Protein AF-A0A8I0BWH6-F1 (afdb_monomer_lite)

pLDDT: mean 78.87, std 14.29, range [52.19, 97.94]

Foldseek 3Di:
DDPVVVVVVVVVVCVVCVPVPPPDPQPPDPDVVVVVVVVVVVVCVVVVVVCVVVVVVVVVVVVVVVVVVVVVVVPPPPD

Radius of gyration: 28.03 Å; chains: 1; bounding box: 48×32×82 Å

Seque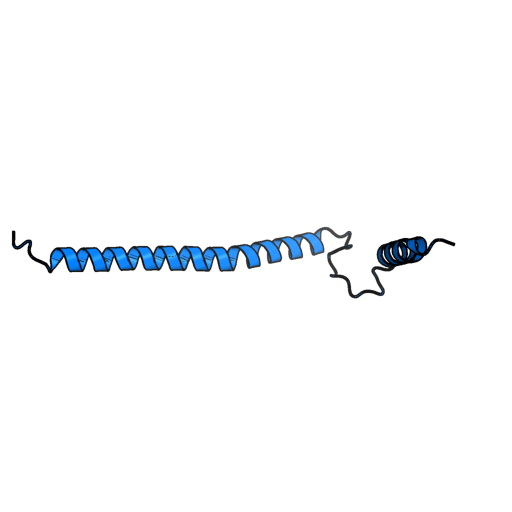nce (79 aa):
MNRAWIPVLVLAVLAVFPDVVHACPVCFDARDEN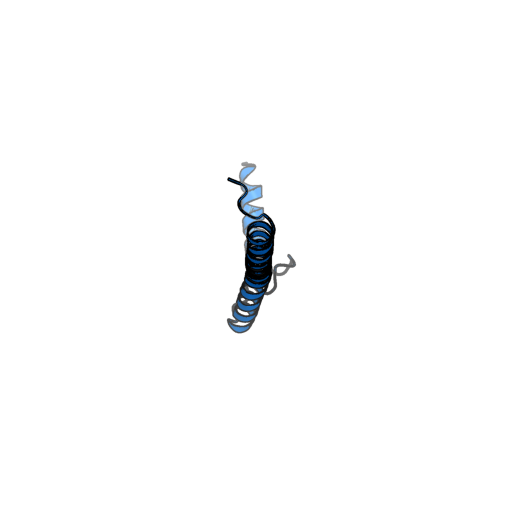RQAFLATTAFLSLLPLGMVAGAGLWLRNRTKEIDAEIDSETPSDR

Structure (mmCIF, N/CA/C/O backbone):
data_AF-A0A8I0BWH6-F1
#
_entry.id   AF-A0A8I0BWH6-F1
#
loop_
_atom_site.group_PDB
_atom_site.id
_atom_site.type_symbol
_atom_site.label_atom_id
_atom_site.label_alt_id
_atom_site.label_comp_id
_atom_site.label_asym_id
_atom_site.label_entity_id
_atom_site.label_seq_id
_atom_site.pdbx_PDB_ins_code
_atom_site.Cartn_x
_atom_site.Cartn_y
_atom_site.Cartn_z
_atom_site.occupancy
_atom_site.B_iso_or_equiv
_atom_site.auth_seq_id
_atom_site.auth_comp_id
_atom_site.auth_asym_id
_atom_site.auth_atom_id
_atom_site.pdbx_PDB_model_num
ATOM 1 N N . MET A 1 1 ? -9.956 19.598 -39.620 1.00 52.19 1 MET A N 1
ATOM 2 C CA . MET A 1 1 ? -8.647 19.430 -38.952 1.00 52.19 1 MET A CA 1
ATOM 3 C C . MET A 1 1 ? -8.931 19.196 -37.482 1.00 52.19 1 MET A C 1
ATOM 5 O O . MET A 1 1 ? -9.313 20.112 -36.764 1.00 52.19 1 MET A O 1
ATOM 9 N N . ASN A 1 2 ? -8.971 17.925 -37.099 1.00 61.62 2 ASN A N 1
ATOM 10 C CA . ASN A 1 2 ? -9.817 17.471 -36.003 1.00 61.62 2 ASN A CA 1
ATOM 11 C C . ASN A 1 2 ? -9.009 17.536 -34.703 1.00 61.62 2 ASN A C 1
ATOM 13 O O . ASN A 1 2 ? -8.022 16.823 -34.547 1.00 61.62 2 ASN A O 1
ATOM 17 N N . ARG A 1 3 ? -9.441 18.385 -33.761 1.00 68.75 3 ARG A N 1
ATOM 18 C CA . ARG A 1 3 ? -8.805 18.623 -32.445 1.00 68.75 3 ARG A CA 1
ATOM 19 C C . ARG A 1 3 ? -8.586 17.334 -31.624 1.00 68.75 3 ARG A C 1
ATOM 21 O O . ARG A 1 3 ? -7.766 17.326 -30.715 1.00 68.75 3 ARG A O 1
ATOM 28 N N . ALA A 1 4 ? -9.275 16.248 -31.985 1.00 71.12 4 ALA A N 1
ATOM 29 C CA . ALA A 1 4 ? -9.145 14.908 -31.416 1.00 71.12 4 ALA A CA 1
ATOM 30 C C . ALA A 1 4 ? -7.809 14.201 -31.723 1.00 71.12 4 ALA A C 1
ATOM 32 O O . ALA A 1 4 ? -7.501 13.200 -31.087 1.00 71.12 4 ALA A O 1
ATOM 33 N N . TRP A 1 5 ? -6.992 14.700 -32.655 1.00 82.50 5 TRP A N 1
ATOM 34 C CA . TRP A 1 5 ? -5.676 14.103 -32.930 1.00 82.50 5 TRP A CA 1
ATOM 35 C C . TRP A 1 5 ? -4.623 14.477 -31.884 1.00 82.50 5 TRP A C 1
ATOM 37 O O . TRP A 1 5 ? -3.672 13.732 -31.683 1.00 82.50 5 TRP A O 1
ATOM 47 N N . ILE A 1 6 ? -4.818 15.595 -31.178 1.00 81.06 6 ILE A N 1
ATOM 48 C CA . ILE A 1 6 ? -3.922 16.051 -30.110 1.00 81.06 6 ILE A CA 1
ATOM 49 C C . ILE A 1 6 ? -3.851 15.029 -28.961 1.00 81.06 6 ILE A C 1
ATOM 51 O O . ILE A 1 6 ? -2.742 14.612 -28.639 1.00 81.06 6 ILE A O 1
ATOM 55 N N . PRO A 1 7 ? -4.969 14.562 -28.361 1.00 80.00 7 PRO A N 1
ATOM 56 C CA . PRO A 1 7 ? -4.892 13.573 -27.286 1.00 80.00 7 PRO A CA 1
ATOM 57 C C . PRO A 1 7 ? -4.322 12.234 -27.764 1.00 80.00 7 PRO A C 1
ATOM 59 O O . PRO A 1 7 ? -3.563 11.617 -27.029 1.00 80.00 7 PRO A O 1
ATOM 62 N N . VAL A 1 8 ? -4.619 11.812 -28.999 1.00 83.31 8 VAL A N 1
ATOM 63 C CA . VAL A 1 8 ? -4.066 10.575 -29.582 1.00 83.31 8 VAL A CA 1
ATOM 64 C C . VAL A 1 8 ? -2.546 10.664 -29.719 1.00 83.31 8 VAL A C 1
ATOM 66 O O . VAL A 1 8 ? -1.838 9.728 -29.360 1.00 83.31 8 VAL A O 1
ATOM 69 N N . LEU A 1 9 ? -2.038 11.805 -30.186 1.00 82.94 9 LEU A N 1
ATOM 70 C CA . LEU A 1 9 ? -0.606 12.040 -30.343 1.00 82.94 9 LEU A CA 1
ATOM 71 C C . LEU A 1 9 ? 0.097 12.111 -28.981 1.00 82.94 9 LEU A C 1
ATOM 73 O O . LEU A 1 9 ? 1.152 11.510 -28.812 1.00 82.94 9 LEU A O 1
ATOM 77 N N . VAL A 1 10 ? -0.514 12.756 -27.983 1.00 80.00 10 VAL A N 1
ATOM 78 C CA . VAL A 1 10 ? 0.006 12.788 -26.604 1.00 80.00 10 VAL A CA 1
ATOM 79 C C . VAL A 1 10 ? 0.088 11.380 -26.004 1.00 80.00 10 VAL A C 1
ATOM 81 O O . VAL A 1 10 ? 1.105 11.027 -25.413 1.00 80.00 10 VAL A O 1
ATOM 84 N N . LEU A 1 11 ? -0.946 10.556 -26.193 1.00 76.94 11 LEU A N 1
ATOM 85 C CA . LEU A 1 11 ? -0.984 9.183 -25.682 1.00 76.94 11 LEU A CA 1
ATOM 86 C C . LEU A 1 11 ? 0.055 8.287 -26.376 1.00 76.94 11 LEU A C 1
ATOM 88 O O . LEU A 1 11 ? 0.711 7.483 -25.719 1.00 76.94 11 LEU A O 1
ATOM 92 N N . ALA A 1 12 ? 0.253 8.473 -27.684 1.00 79.00 12 ALA A N 1
ATOM 93 C CA . ALA A 1 12 ? 1.285 7.776 -28.447 1.00 79.00 12 ALA A CA 1
ATOM 94 C C . ALA A 1 12 ? 2.705 8.179 -28.011 1.00 79.00 12 ALA A C 1
ATOM 96 O O . ALA A 1 12 ? 3.565 7.317 -27.863 1.00 79.00 12 ALA A O 1
ATOM 97 N N . VAL A 1 13 ? 2.952 9.466 -27.751 1.00 76.06 13 VAL A N 1
ATOM 98 C CA . VAL A 1 13 ? 4.257 9.952 -27.269 1.00 76.06 13 VAL A CA 1
ATOM 99 C C . VAL A 1 13 ? 4.565 9.421 -25.867 1.00 76.06 13 VAL A C 1
ATOM 101 O O . VAL A 1 13 ? 5.676 8.951 -25.632 1.00 76.06 13 VAL A O 1
ATOM 104 N N . LEU A 1 14 ? 3.581 9.416 -24.961 1.00 69.38 14 LEU A N 1
ATOM 105 C CA . LEU A 1 14 ? 3.725 8.842 -23.616 1.00 69.38 14 LEU A CA 1
ATOM 106 C C . LEU A 1 14 ? 4.020 7.336 -23.638 1.00 69.38 14 LEU A C 1
ATOM 108 O O . LEU A 1 14 ? 4.755 6.850 -22.785 1.00 69.38 14 LEU A O 1
ATOM 112 N N . ALA A 1 15 ? 3.479 6.602 -24.613 1.00 67.62 15 ALA A N 1
ATOM 113 C CA . ALA A 1 15 ? 3.746 5.173 -24.767 1.00 67.62 15 ALA A CA 1
ATOM 114 C C . ALA A 1 15 ? 5.157 4.869 -25.307 1.00 67.62 15 ALA A C 1
ATOM 116 O O . ALA A 1 15 ? 5.684 3.790 -25.051 1.00 67.62 15 ALA A O 1
ATOM 117 N N . VAL A 1 16 ? 5.768 5.797 -26.054 1.00 68.81 16 VAL A N 1
ATOM 118 C CA . VAL A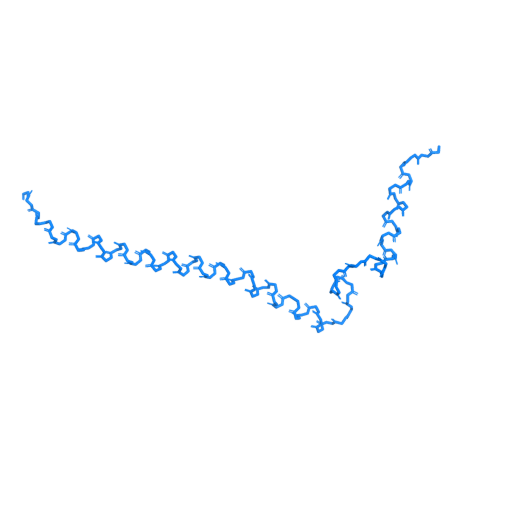 1 16 ? 7.069 5.595 -26.721 1.00 68.81 16 VAL A CA 1
ATOM 119 C C . VAL A 1 16 ? 8.245 6.153 -25.908 1.00 68.81 16 VAL A C 1
ATOM 121 O O . VAL A 1 16 ? 9.357 5.652 -26.044 1.00 68.81 16 VAL A O 1
ATOM 124 N N . PHE A 1 17 ? 8.020 7.138 -25.030 1.00 62.03 17 PHE A N 1
ATOM 125 C CA . PHE A 1 17 ? 9.068 7.773 -24.215 1.00 62.03 17 PHE A CA 1
ATOM 126 C C . PHE A 1 17 ? 8.854 7.594 -22.697 1.00 62.03 17 PHE A C 1
ATOM 128 O O . PHE A 1 17 ? 8.682 8.583 -21.980 1.00 62.03 17 PHE A O 1
ATOM 135 N N . PRO A 1 18 ? 8.9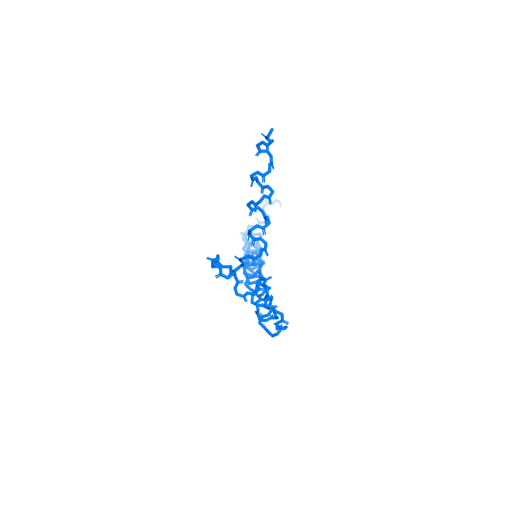07 6.356 -22.165 1.00 61.16 18 PRO A N 1
ATOM 136 C CA . PRO A 1 18 ? 8.868 6.119 -20.722 1.00 61.16 18 PRO A CA 1
ATOM 137 C C . PRO A 1 18 ? 10.161 6.541 -20.005 1.00 61.16 18 PRO A C 1
ATOM 139 O O . PRO A 1 18 ? 10.162 6.595 -18.786 1.00 61.16 18 PRO A O 1
ATOM 142 N N . ASP A 1 19 ? 11.243 6.833 -20.738 1.00 57.69 19 ASP A N 1
ATOM 143 C CA . ASP A 1 19 ? 12.556 7.213 -20.187 1.00 57.69 19 ASP A CA 1
ATOM 144 C C . ASP A 1 19 ? 12.602 8.678 -19.700 1.00 57.69 19 ASP A C 1
ATOM 146 O O . ASP A 1 19 ? 13.296 9.018 -18.747 1.00 57.69 19 ASP A O 1
ATOM 150 N N . VAL A 1 20 ? 11.809 9.558 -20.326 1.00 57.03 20 VAL A N 1
ATOM 151 C CA . VAL A 1 20 ? 11.775 11.008 -20.030 1.00 57.03 20 VAL A CA 1
ATOM 152 C C . VAL A 1 20 ? 10.800 11.332 -18.894 1.00 57.03 20 VAL A C 1
ATOM 154 O O . VAL A 1 20 ? 10.884 12.371 -18.240 1.00 57.03 20 VAL A O 1
ATOM 157 N N . VAL A 1 21 ? 9.855 10.431 -18.648 1.00 59.75 21 VAL A N 1
ATOM 158 C CA . VAL A 1 21 ? 8.956 10.481 -17.501 1.00 59.75 21 VAL A CA 1
ATOM 159 C C . VAL A 1 21 ? 9.628 9.630 -16.433 1.00 59.75 21 VAL A C 1
ATOM 161 O O . VAL A 1 21 ? 9.984 8.502 -16.730 1.00 59.75 21 VAL A O 1
ATOM 164 N N . HIS A 1 22 ? 9.821 10.123 -15.208 1.00 56.38 22 HIS A N 1
ATOM 165 C CA . HIS A 1 22 ? 10.293 9.315 -14.072 1.00 56.38 22 HIS A CA 1
ATOM 166 C C . HIS A 1 22 ? 9.265 8.222 -13.712 1.00 56.38 22 HIS A C 1
ATOM 168 O O . HIS A 1 22 ? 8.617 8.260 -12.666 1.00 56.38 22 HIS A O 1
ATOM 174 N N . ALA A 1 23 ? 9.041 7.281 -14.623 1.00 65.81 23 ALA A N 1
ATOM 175 C CA . ALA A 1 23 ? 8.160 6.157 -14.447 1.00 65.81 23 ALA A CA 1
ATOM 176 C C . ALA A 1 23 ? 8.769 5.230 -13.399 1.00 65.81 23 ALA A C 1
ATOM 178 O O . ALA A 1 23 ? 9.985 5.174 -13.200 1.00 65.81 23 ALA A O 1
ATOM 179 N N . CYS A 1 24 ? 7.897 4.513 -12.696 1.00 66.88 24 CYS A N 1
ATOM 180 C CA . CYS A 1 24 ? 8.328 3.569 -11.682 1.00 66.88 24 CYS A CA 1
ATOM 181 C C . CYS A 1 24 ? 9.302 2.562 -12.327 1.00 66.88 24 CYS A C 1
ATOM 183 O O . CYS A 1 24 ? 8.949 1.979 -13.359 1.00 66.88 24 CYS A O 1
ATOM 185 N N . PRO A 1 25 ? 10.493 2.334 -11.740 1.00 65.38 25 PRO A N 1
ATOM 186 C CA . PRO A 1 25 ? 11.574 1.543 -12.341 1.00 65.38 25 PRO A CA 1
ATOM 187 C C . PRO A 1 25 ? 11.203 0.078 -12.608 1.00 65.38 25 PRO A C 1
ATOM 189 O O . PRO A 1 25 ? 11.985 -0.647 -13.197 1.00 65.38 25 PRO A O 1
ATOM 192 N N . VAL A 1 26 ? 10.015 -0.359 -12.186 1.00 66.94 26 VAL A N 1
ATOM 193 C CA . VAL A 1 26 ? 9.466 -1.711 -12.359 1.00 66.94 26 VAL A CA 1
ATOM 194 C C . VAL A 1 26 ? 8.274 -1.786 -13.320 1.00 66.94 26 VAL A C 1
ATOM 196 O O . VAL A 1 26 ? 7.810 -2.882 -13.620 1.00 66.94 26 VAL A O 1
ATOM 199 N N . CYS A 1 27 ? 7.757 -0.662 -13.832 1.00 69.81 27 CYS A N 1
ATOM 200 C CA . CYS A 1 27 ? 6.588 -0.663 -14.726 1.00 69.81 27 CYS A CA 1
ATOM 201 C C . CYS A 1 27 ? 6.884 -1.188 -16.142 1.00 69.81 27 CYS A C 1
ATOM 203 O O . CYS A 1 27 ? 5.971 -1.696 -16.788 1.00 69.81 27 CYS A O 1
ATOM 205 N N . PHE A 1 28 ? 8.132 -1.093 -16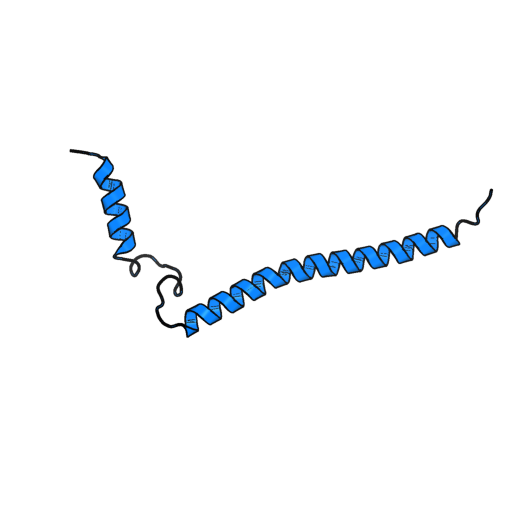.606 1.00 59.72 28 PHE A N 1
ATOM 206 C CA . PHE A 1 28 ? 8.583 -1.570 -17.925 1.00 59.72 28 PHE A CA 1
ATOM 207 C C . PHE A 1 28 ? 9.856 -2.428 -17.848 1.00 59.72 28 PHE A C 1
ATOM 209 O O . PHE A 1 28 ? 10.488 -2.705 -18.866 1.00 59.72 28 PHE A O 1
ATOM 216 N N . ASP A 1 29 ? 10.243 -2.849 -16.645 1.00 65.00 29 ASP A N 1
ATOM 217 C CA . ASP A 1 29 ? 11.431 -3.669 -16.444 1.00 65.00 29 ASP A CA 1
ATOM 218 C C . ASP A 1 29 ? 11.147 -5.116 -16.885 1.00 65.00 29 ASP A C 1
ATOM 220 O O . ASP A 1 29 ? 10.261 -5.789 -16.353 1.00 65.00 29 ASP A O 1
ATOM 224 N N . ALA A 1 30 ? 11.869 -5.564 -17.916 1.00 59.59 30 ALA A N 1
ATOM 225 C CA . ALA A 1 30 ? 11.769 -6.911 -18.476 1.00 59.59 30 ALA A CA 1
ATOM 226 C C . ALA A 1 30 ? 12.558 -7.963 -17.668 1.00 59.59 30 ALA A C 1
ATOM 228 O O . ALA A 1 30 ? 12.543 -9.138 -18.032 1.00 59.59 30 ALA A O 1
ATOM 229 N N . ARG A 1 31 ? 13.268 -7.568 -16.597 1.00 62.41 31 ARG A N 1
ATOM 230 C CA . ARG A 1 31 ? 13.983 -8.477 -15.695 1.00 62.41 31 ARG A CA 1
ATOM 231 C C . ARG A 1 31 ? 13.044 -8.897 -14.565 1.00 62.41 31 ARG A C 1
ATOM 233 O O . ARG A 1 31 ? 12.659 -8.119 -13.695 1.00 62.41 31 ARG A O 1
ATOM 240 N N . ASP A 1 32 ? 12.715 -10.185 -14.550 1.00 61.44 32 ASP A N 1
ATOM 241 C CA . ASP A 1 32 ? 11.809 -10.781 -13.563 1.00 61.44 32 ASP A CA 1
ATOM 242 C C . ASP A 1 32 ? 12.215 -10.521 -12.100 1.00 61.44 32 ASP A C 1
ATOM 244 O O . ASP A 1 32 ? 11.346 -10.390 -11.239 1.00 61.44 32 ASP A O 1
ATOM 248 N N . GLU A 1 33 ? 13.512 -10.390 -11.803 1.00 67.69 33 GLU A N 1
ATOM 249 C CA . GLU A 1 33 ? 14.026 -10.167 -10.441 1.00 67.69 33 GLU A CA 1
ATOM 250 C C . GLU A 1 33 ? 13.536 -8.850 -9.806 1.00 67.69 33 GLU A C 1
ATOM 252 O O . GLU A 1 33 ? 13.077 -8.852 -8.660 1.00 67.69 33 GLU A O 1
ATOM 257 N N . ASN A 1 34 ? 13.541 -7.742 -10.555 1.00 70.31 34 ASN A N 1
ATOM 258 C CA . ASN A 1 34 ? 13.108 -6.433 -10.056 1.00 70.31 34 ASN A CA 1
ATOM 259 C C . ASN A 1 34 ? 11.596 -6.433 -9.809 1.00 70.31 34 ASN A C 1
ATOM 261 O O . ASN A 1 34 ? 11.094 -5.907 -8.809 1.00 70.31 34 ASN A O 1
ATOM 265 N N . ARG A 1 35 ? 10.861 -7.088 -10.710 1.00 74.94 35 ARG A N 1
ATOM 266 C CA . ARG A 1 35 ? 9.406 -7.197 -10.660 1.00 74.94 35 ARG A CA 1
ATOM 267 C C . ARG A 1 35 ? 8.940 -8.073 -9.495 1.00 74.94 35 ARG A C 1
ATOM 269 O O . ARG A 1 35 ? 7.979 -7.719 -8.813 1.00 74.94 35 ARG A O 1
ATOM 276 N N . GLN A 1 36 ? 9.643 -9.171 -9.215 1.00 80.12 36 GLN A N 1
ATOM 277 C CA . GLN A 1 36 ? 9.358 -10.032 -8.065 1.00 80.12 36 GLN A CA 1
ATOM 278 C C . GLN A 1 36 ? 9.620 -9.328 -6.728 1.00 80.12 36 GLN A C 1
ATOM 280 O O . GLN A 1 36 ? 8.772 -9.401 -5.839 1.00 80.12 36 GLN A O 1
ATOM 285 N N . ALA A 1 37 ? 10.734 -8.601 -6.586 1.00 85.75 37 ALA A N 1
ATOM 286 C CA . ALA A 1 37 ? 11.048 -7.865 -5.357 1.00 85.75 37 ALA A CA 1
ATOM 287 C C . ALA A 1 37 ? 9.998 -6.785 -5.035 1.00 85.75 37 ALA A C 1
ATOM 289 O O . ALA A 1 37 ? 9.592 -6.620 -3.877 1.00 85.75 37 ALA A O 1
ATOM 290 N N . PHE A 1 38 ? 9.511 -6.089 -6.068 1.00 85.38 38 PHE A N 1
ATOM 291 C CA . PHE A 1 38 ? 8.433 -5.116 -5.921 1.00 85.38 38 PHE A CA 1
ATOM 292 C C . PHE A 1 38 ? 7.128 -5.782 -5.488 1.00 85.38 38 PHE A C 1
ATOM 294 O O . PHE A 1 38 ? 6.554 -5.383 -4.478 1.00 85.38 38 PHE A O 1
ATOM 301 N N . LEU A 1 39 ? 6.694 -6.840 -6.185 1.00 86.12 39 LEU A N 1
ATOM 302 C CA . LEU A 1 39 ? 5.460 -7.556 -5.848 1.00 86.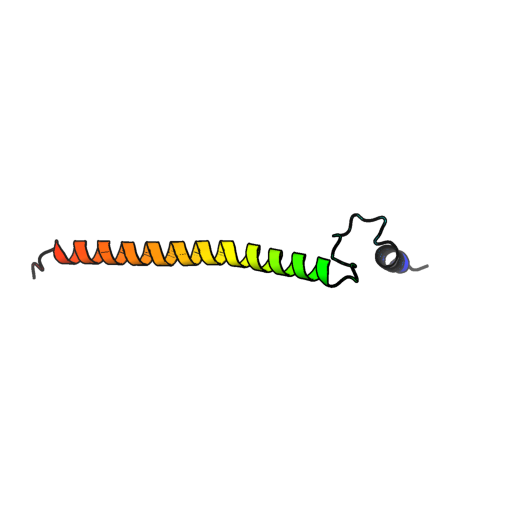12 39 LEU A CA 1
ATOM 303 C C . LEU A 1 39 ? 5.495 -8.137 -4.430 1.00 86.12 39 LEU A C 1
ATOM 305 O O . LEU A 1 39 ? 4.510 -8.019 -3.701 1.00 86.12 39 LEU A O 1
ATOM 309 N N . ALA A 1 40 ? 6.628 -8.707 -4.015 1.00 90.75 40 ALA A N 1
ATOM 310 C CA . ALA A 1 40 ? 6.810 -9.223 -2.662 1.00 90.75 40 ALA A CA 1
ATOM 311 C C . ALA A 1 40 ? 6.673 -8.114 -1.608 1.00 90.75 40 ALA A C 1
ATOM 313 O O . ALA A 1 40 ? 5.945 -8.277 -0.629 1.00 90.75 40 ALA A O 1
ATOM 314 N N . THR A 1 41 ? 7.309 -6.961 -1.833 1.00 89.25 41 THR A N 1
ATOM 315 C CA . THR A 1 41 ? 7.218 -5.805 -0.929 1.00 89.25 41 THR A CA 1
ATOM 316 C C . THR A 1 41 ? 5.803 -5.240 -0.885 1.00 89.25 41 THR A C 1
ATOM 318 O O . THR A 1 41 ? 5.281 -4.988 0.197 1.00 89.25 41 THR A O 1
ATOM 321 N N . THR A 1 42 ? 5.142 -5.080 -2.033 1.00 91.81 42 THR A N 1
ATOM 322 C CA . THR A 1 42 ? 3.754 -4.610 -2.100 1.00 91.81 42 THR A CA 1
ATOM 323 C C . THR A 1 42 ? 2.817 -5.544 -1.346 1.00 91.81 42 THR A C 1
ATOM 325 O O . THR A 1 42 ? 1.994 -5.072 -0.562 1.00 91.81 42 THR A O 1
ATOM 328 N N . ALA A 1 43 ? 2.952 -6.858 -1.540 1.00 95.06 43 ALA A N 1
ATOM 329 C CA . ALA A 1 43 ? 2.167 -7.843 -0.811 1.00 95.06 43 ALA A CA 1
ATOM 330 C C . ALA A 1 43 ? 2.424 -7.735 0.697 1.00 95.06 43 ALA A C 1
ATOM 332 O O . ALA A 1 43 ? 1.477 -7.603 1.467 1.00 95.06 43 ALA A O 1
ATOM 333 N N . PHE A 1 44 ? 3.690 -7.702 1.119 1.00 96.25 44 PHE A N 1
ATOM 334 C CA . PHE A 1 44 ? 4.056 -7.581 2.528 1.00 96.25 44 PHE A CA 1
ATOM 335 C C . PHE A 1 44 ? 3.497 -6.304 3.166 1.00 96.25 44 PHE A C 1
ATOM 337 O O . PHE A 1 44 ? 2.809 -6.373 4.180 1.00 96.25 44 PHE A O 1
ATOM 344 N N . LEU A 1 45 ? 3.723 -5.146 2.543 1.00 96.06 45 LEU A N 1
ATOM 345 C CA . LEU A 1 45 ? 3.245 -3.855 3.038 1.00 96.06 45 LEU A CA 1
ATOM 346 C C . LEU A 1 45 ? 1.720 -3.724 2.994 1.00 96.06 45 LEU A C 1
ATOM 348 O O . LEU A 1 45 ? 1.175 -2.930 3.750 1.00 96.06 45 LEU A O 1
ATOM 352 N N . SER A 1 46 ? 1.028 -4.496 2.153 1.00 95.81 46 SER A N 1
ATOM 353 C CA . SER A 1 46 ? -0.439 -4.552 2.146 1.00 95.81 46 SER A CA 1
ATOM 354 C C . SER A 1 46 ? -0.974 -5.467 3.245 1.00 95.81 46 SER A C 1
ATOM 356 O O . SER A 1 46 ? -1.919 -5.107 3.942 1.00 95.81 46 SER A O 1
ATOM 358 N N . LEU A 1 47 ? -0.368 -6.643 3.440 1.00 97.44 47 LEU A N 1
ATOM 359 C CA . LEU A 1 47 ? -0.794 -7.598 4.465 1.00 97.44 47 LEU A CA 1
ATOM 360 C C . LEU A 1 47 ? -0.450 -7.131 5.883 1.00 97.44 47 LEU A C 1
ATOM 362 O O . LEU A 1 47 ? -1.198 -7.427 6.810 1.00 97.44 47 LEU A O 1
ATOM 366 N N . LEU A 1 48 ? 0.647 -6.399 6.069 1.00 97.00 48 LEU A N 1
ATOM 367 C CA . LEU A 1 48 ? 1.090 -5.901 7.371 1.00 97.00 48 LEU A CA 1
ATOM 368 C C . LEU A 1 48 ? 0.031 -5.050 8.109 1.00 97.00 48 LEU A C 1
ATOM 370 O O . LEU A 1 48 ? -0.295 -5.395 9.247 1.00 97.00 48 LEU A O 1
ATOM 374 N N . PRO A 1 49 ? -0.569 -3.998 7.514 1.00 96.19 49 PRO A N 1
ATOM 375 C CA . PRO A 1 49 ? -1.616 -3.218 8.173 1.00 96.19 49 PRO A CA 1
ATOM 376 C C . PRO A 1 49 ? -2.891 -4.038 8.407 1.00 96.19 49 PRO A C 1
ATOM 378 O O . PRO A 1 49 ? -3.505 -3.915 9.464 1.00 96.19 49 PRO A O 1
ATOM 381 N N . LEU A 1 50 ? -3.265 -4.920 7.475 1.00 97.44 50 LEU A N 1
ATOM 382 C CA . LEU A 1 50 ? -4.397 -5.842 7.642 1.00 97.44 50 LEU A CA 1
ATOM 383 C C . LEU A 1 50 ? -4.189 -6.769 8.848 1.00 97.44 50 LEU A C 1
ATOM 385 O O . LEU A 1 50 ? -5.088 -6.928 9.672 1.00 97.44 50 LEU A O 1
ATOM 389 N N . GLY A 1 51 ? -2.988 -7.334 8.977 1.00 97.50 51 GLY A N 1
ATOM 390 C CA . GLY A 1 51 ? -2.592 -8.175 10.101 1.00 97.50 51 GLY A CA 1
ATOM 391 C C . GLY A 1 51 ? -2.585 -7.413 11.423 1.00 97.50 51 GLY A C 1
ATOM 392 O O . GLY A 1 51 ? -3.081 -7.932 12.420 1.00 97.50 51 GLY A O 1
ATOM 393 N N . MET A 1 52 ? -2.103 -6.166 11.435 1.00 97.50 52 MET A N 1
ATOM 394 C CA . MET A 1 52 ? -2.151 -5.313 12.626 1.00 97.50 52 MET A CA 1
ATOM 395 C C . MET A 1 52 ? -3.585 -5.028 13.073 1.00 97.50 52 MET A C 1
ATOM 397 O O . MET A 1 52 ? -3.893 -5.196 14.249 1.00 97.50 52 MET A O 1
ATOM 401 N N . VAL A 1 53 ? -4.474 -4.639 12.154 1.00 97.94 53 VAL A N 1
ATOM 402 C CA . VAL A 1 53 ? -5.879 -4.343 12.479 1.00 97.94 53 VAL A CA 1
ATOM 403 C C . VAL A 1 53 ? -6.605 -5.600 12.954 1.00 97.94 53 VAL A C 1
ATOM 405 O O . VAL A 1 53 ? -7.278 -5.567 13.985 1.00 97.94 53 VAL A O 1
ATOM 408 N N . ALA A 1 54 ? -6.442 -6.722 12.248 1.00 97.44 54 ALA A N 1
ATOM 409 C CA . ALA A 1 54 ? -7.034 -7.995 12.646 1.00 97.44 54 ALA A CA 1
ATOM 410 C C . ALA A 1 54 ? -6.507 -8.459 14.013 1.00 97.44 54 ALA A C 1
ATOM 412 O O . ALA A 1 54 ? -7.290 -8.848 14.879 1.00 97.44 54 ALA A O 1
ATOM 413 N N . GLY A 1 55 ? -5.194 -8.367 14.231 1.00 97.00 55 GLY A N 1
ATOM 414 C CA . GLY A 1 55 ? -4.547 -8.722 15.490 1.00 97.00 55 GLY A CA 1
ATOM 415 C C . GLY A 1 55 ? -5.031 -7.861 16.655 1.00 97.00 55 GLY A C 1
ATOM 416 O O . GLY A 1 55 ? -5.455 -8.398 17.676 1.00 97.00 55 GLY A O 1
ATOM 417 N N . ALA A 1 56 ? -5.047 -6.537 16.485 1.00 97.44 56 ALA A N 1
ATOM 418 C CA . ALA A 1 56 ? -5.551 -5.609 17.493 1.00 97.44 56 ALA A CA 1
ATOM 419 C C . ALA A 1 56 ? -7.037 -5.849 17.800 1.00 97.44 56 ALA A C 1
ATOM 421 O O . ALA A 1 56 ? -7.429 -5.873 18.965 1.00 97.44 56 ALA A O 1
ATOM 422 N N . GLY A 1 57 ? -7.859 -6.091 16.774 1.00 97.12 57 GLY A N 1
ATOM 423 C CA . GLY A 1 57 ? -9.282 -6.386 16.941 1.00 97.12 57 GLY A CA 1
ATOM 424 C C . GLY A 1 57 ? -9.539 -7.687 17.705 1.00 97.12 57 GLY A C 1
ATOM 425 O O . GLY A 1 57 ? -10.385 -7.719 18.599 1.00 97.12 57 GLY A O 1
ATOM 426 N N . LEU A 1 58 ? -8.791 -8.755 17.403 1.00 96.50 58 LEU A N 1
ATOM 427 C CA . LEU A 1 58 ? -8.887 -10.022 18.136 1.00 96.50 58 LEU A CA 1
ATOM 428 C C . LEU A 1 58 ? -8.420 -9.880 19.585 1.00 96.50 58 LEU A C 1
ATOM 430 O O . LEU A 1 58 ? -9.079 -10.400 20.486 1.00 96.50 58 LEU A O 1
ATOM 434 N N . TRP A 1 59 ? -7.325 -9.152 19.813 1.00 96.12 59 TRP A N 1
ATOM 435 C CA . TRP A 1 59 ? -6.822 -8.881 21.156 1.00 96.12 59 TRP A CA 1
ATOM 436 C C . TRP A 1 59 ? -7.851 -8.111 21.988 1.00 96.12 59 TRP A C 1
ATOM 438 O O . TRP A 1 59 ? -8.193 -8.537 23.091 1.00 96.12 59 TRP A O 1
ATOM 448 N N . LEU A 1 60 ? -8.423 -7.040 21.429 1.00 96.06 60 LEU A N 1
ATOM 449 C CA . LEU A 1 60 ? -9.433 -6.237 22.113 1.00 96.06 60 LEU A CA 1
ATOM 450 C C . LEU A 1 60 ? -10.688 -7.062 22.423 1.00 96.06 60 LEU A C 1
ATOM 452 O O . LEU A 1 60 ? -11.178 -7.026 23.546 1.00 96.06 60 LEU A O 1
ATOM 456 N N . ARG A 1 61 ? -11.154 -7.884 21.472 1.00 93.88 61 ARG A N 1
ATOM 457 C CA . ARG A 1 61 ? -12.296 -8.786 21.680 1.00 93.88 61 ARG A CA 1
ATOM 458 C C . ARG A 1 61 ? -12.059 -9.773 22.823 1.00 93.88 61 ARG A C 1
ATOM 460 O O . ARG A 1 61 ? -12.998 -10.076 23.554 1.00 93.88 61 ARG A O 1
ATOM 467 N N . ASN A 1 62 ? -10.844 -10.304 22.963 1.00 92.44 62 ASN A N 1
ATOM 468 C CA . ASN A 1 62 ? -10.533 -11.221 24.059 1.00 92.44 62 ASN A CA 1
ATOM 469 C C . ASN A 1 62 ? -10.558 -10.501 25.411 1.00 92.44 62 ASN A C 1
ATOM 471 O O . ASN A 1 62 ? -11.131 -11.013 26.364 1.00 92.44 62 ASN A O 1
ATOM 475 N N . ARG A 1 63 ? -10.018 -9.278 25.461 1.00 93.75 63 ARG A N 1
ATOM 476 C CA . ARG A 1 63 ? -10.030 -8.444 26.668 1.00 93.75 63 ARG A CA 1
ATOM 477 C C . ARG A 1 63 ? -11.441 -8.048 27.089 1.00 93.75 63 ARG A C 1
ATOM 479 O O . ARG A 1 63 ? -11.745 -8.114 28.271 1.00 93.75 63 ARG A O 1
ATOM 486 N N . THR A 1 64 ? -12.316 -7.698 26.146 1.00 93.00 64 THR A N 1
ATOM 487 C CA . THR A 1 64 ? -13.720 -7.394 26.464 1.00 93.00 64 THR A CA 1
ATOM 488 C C . THR A 1 64 ? -14.430 -8.602 27.070 1.00 93.00 64 THR A C 1
ATOM 490 O O . THR A 1 64 ? -15.114 -8.452 28.067 1.00 93.00 64 THR A O 1
ATOM 493 N N . LYS A 1 65 ? -14.204 -9.813 26.543 1.00 90.56 65 LYS A N 1
ATOM 494 C CA . LYS A 1 65 ? -14.796 -11.038 27.107 1.00 90.56 65 LYS A CA 1
ATOM 495 C C . LYS A 1 65 ? -14.350 -11.329 28.539 1.00 90.56 65 LYS A C 1
ATOM 497 O O . LYS A 1 65 ? -15.147 -11.830 29.320 1.00 90.56 65 LYS A O 1
ATOM 502 N N . GLU A 1 66 ? -13.084 -11.070 28.857 1.00 89.06 66 GLU A N 1
ATOM 503 C CA . GLU A 1 66 ? -12.560 -11.232 30.218 1.00 89.06 66 GLU A CA 1
ATOM 504 C C . GLU A 1 66 ? -13.219 -10.237 31.181 1.00 89.06 66 GLU A C 1
ATOM 506 O O . GLU A 1 66 ? -13.643 -10.631 32.261 1.00 89.06 66 GLU A O 1
ATOM 511 N N . ILE A 1 67 ? -13.367 -8.978 30.758 1.00 88.12 67 ILE A N 1
ATOM 512 C CA . ILE A 1 67 ? -14.016 -7.923 31.550 1.00 88.12 67 ILE A CA 1
ATOM 513 C C . ILE A 1 67 ? -15.509 -8.221 31.746 1.00 88.12 67 ILE A C 1
ATOM 515 O O . ILE A 1 67 ? -16.002 -8.139 32.865 1.00 88.12 67 ILE A O 1
ATOM 519 N N . ASP A 1 68 ? -16.222 -8.612 30.686 1.00 85.62 68 ASP A N 1
ATOM 520 C CA . ASP A 1 68 ? -17.644 -8.965 30.766 1.00 85.62 68 ASP A CA 1
ATOM 521 C C . ASP A 1 68 ? -17.869 -10.146 31.726 1.00 85.62 68 ASP A C 1
ATOM 523 O O . ASP A 1 68 ? -18.807 -10.125 32.516 1.00 85.62 68 ASP A O 1
ATOM 527 N N . ALA A 1 69 ? -16.985 -11.153 31.707 1.00 84.56 69 ALA A N 1
ATOM 528 C CA . ALA A 1 69 ? -17.059 -12.300 32.613 1.00 84.56 69 ALA A CA 1
ATOM 529 C C . ALA A 1 69 ? -16.812 -11.923 34.086 1.00 84.56 69 ALA A C 1
ATOM 531 O O . ALA A 1 69 ? -17.420 -12.515 34.976 1.00 84.56 69 ALA A O 1
ATOM 532 N N . GLU A 1 70 ? -15.938 -10.950 34.350 1.00 80.38 70 GLU A N 1
ATOM 533 C CA . GLU A 1 70 ? -15.692 -10.434 35.699 1.00 80.38 70 GLU A CA 1
ATOM 534 C C . GLU A 1 70 ? -16.918 -9.662 36.222 1.00 80.38 70 GLU A C 1
ATOM 536 O O . GLU A 1 70 ? -17.380 -9.929 37.333 1.00 80.38 70 GLU A O 1
ATOM 541 N N . ILE A 1 71 ? -17.528 -8.810 35.386 1.00 82.50 71 ILE A N 1
ATOM 542 C CA . ILE A 1 71 ? -18.750 -8.048 35.710 1.00 82.50 71 ILE A CA 1
ATOM 543 C C . ILE A 1 71 ? -19.942 -8.975 36.021 1.00 82.50 71 ILE A C 1
ATOM 545 O O . ILE A 1 71 ? -20.659 -8.749 37.001 1.00 82.50 71 ILE A O 1
ATOM 549 N N . ASP A 1 72 ? -20.141 -10.033 35.230 1.00 77.50 72 ASP A N 1
ATOM 550 C CA . ASP A 1 72 ? -21.214 -11.022 35.446 1.00 77.50 72 ASP A CA 1
ATOM 551 C C . ASP A 1 72 ? -20.994 -11.843 36.733 1.00 77.50 72 ASP A C 1
ATOM 553 O O . ASP A 1 72 ? -21.945 -12.340 37.331 1.00 77.50 72 ASP A O 1
ATOM 557 N N . SER A 1 73 ? -19.741 -11.991 37.183 1.00 70.81 73 SER A N 1
ATOM 558 C CA . SER A 1 73 ? -19.407 -12.722 38.413 1.00 70.81 73 SER A CA 1
ATOM 559 C C . SER A 1 73 ? -19.524 -11.874 39.686 1.00 70.81 73 SER A C 1
ATOM 561 O O . SER A 1 73 ? -19.839 -12.408 40.751 1.00 70.81 73 SER A O 1
ATOM 563 N N . GLU A 1 74 ? -19.292 -10.561 39.583 1.00 68.00 74 GLU A N 1
ATOM 564 C CA . GLU A 1 74 ? -19.335 -9.622 40.712 1.00 68.00 74 GLU A CA 1
ATOM 565 C C . GLU A 1 74 ? -20.735 -9.044 40.959 1.00 68.00 74 GLU A C 1
ATOM 567 O O . GLU A 1 74 ? -21.012 -8.538 42.046 1.00 68.00 74 GLU A O 1
ATOM 572 N N . THR A 1 75 ? -21.652 -9.170 39.997 1.00 65.69 75 THR A N 1
ATOM 573 C CA . THR A 1 75 ? -23.079 -8.931 40.223 1.00 65.69 75 THR A CA 1
ATOM 574 C C . THR A 1 75 ? -23.745 -10.237 40.669 1.00 65.69 75 THR A C 1
ATOM 576 O O . THR A 1 75 ? -24.186 -11.023 39.831 1.00 65.69 75 THR A O 1
ATOM 579 N N . PRO A 1 76 ? -23.839 -10.532 41.987 1.00 59.34 76 PRO A N 1
ATOM 580 C CA . PRO A 1 76 ? -24.674 -11.628 42.440 1.00 59.34 76 PRO A CA 1
ATOM 581 C C . PRO A 1 76 ? -26.079 -11.378 41.901 1.00 59.34 76 PRO A C 1
ATOM 583 O O . PRO A 1 76 ? -26.652 -10.307 42.097 1.00 59.34 76 PRO A O 1
ATOM 586 N N . SER A 1 77 ? -26.577 -12.375 41.175 1.00 64.25 77 SER A N 1
ATOM 587 C CA . SER A 1 77 ? -27.955 -12.550 40.737 1.00 64.25 77 SER A CA 1
ATOM 588 C C . SER A 1 77 ? -28.921 -12.317 41.907 1.00 64.25 77 SER A C 1
ATOM 590 O O . SER A 1 77 ? -29.376 -13.268 42.536 1.00 64.25 77 SER A O 1
ATOM 592 N N . ASP A 1 78 ? -29.230 -11.057 42.212 1.00 56.47 78 ASP A N 1
ATOM 593 C CA . ASP A 1 78 ? -30.345 -10.655 43.064 1.00 56.47 78 ASP A CA 1
ATOM 594 C C . ASP A 1 78 ? -31.607 -10.725 42.196 1.00 56.47 78 ASP A C 1
ATOM 596 O O . ASP A 1 78 ? -32.042 -9.762 41.557 1.00 56.47 78 ASP A O 1
ATOM 600 N N . ARG A 1 79 ? -32.108 -11.952 42.056 1.00 52.56 79 ARG A N 1
ATOM 601 C CA . ARG A 1 79 ? -33.458 -12.252 41.601 1.00 52.56 79 ARG A CA 1
ATOM 602 C C . ARG A 1 79 ? -33.987 -13.474 42.329 1.00 52.56 79 ARG A C 1
ATOM 604 O O . ARG A 1 79 ? -33.226 -14.460 42.434 1.00 52.56 79 ARG A O 1
#

Secondary structure (DSSP, 8-state):
--TTHHHHHHHHHHHH-TTTTT--TTSS---HHHHHHHHHHHHHHHHHHHHHHHHHHHHHHHHHHHHHHHHHHHS----